Protein 2V8C (pdb70)

InterPro domains:
  IPR005454 Profilin1/2/3, vertebrate [PR01639] (3-19)
  IPR005454 Profilin1/2/3, vertebrate [PR01639] (32-47)
  IPR005454 Profilin1/2/3, vertebrate [PR01639] (53-67)
  IPR005454 Profilin1/2/3, vertebrate [PR01639] (70-83)
  IPR005454 Profilin1/2/3, vertebrate [PR01639] (86-95)
  IPR005454 Profilin1/2/3, vertebrate [PR01639] (114-127)
  IPR005455 Profilin, eukaryotic type [PR00392] (4-13)
  IPR005455 Profilin, eukaryotic type [PR00392] (63-77)
  IPR005455 Profilin, eukaryotic type [PR00392] (109-122)
  IPR005455 Profilin, eukaryotic type [PR00392] (122-139)
  IPR005455 Profilin, eukaryotic type [SM00392] (2-140)
  IPR005455 Profilin, eukaryotic type [cd00148] (3-140)
  IPR027310 Profilin conserved site [PS00414] (1-9)
  IPR036140 Profilin superfamily [SSF55770] (2-140)
  IPR048278 Profilin [PF00235] (3-140)

Secondary structure (DSSP, 8-state):
-HHHHHHHHHHTTS-EEEEEEEE-SSS-EEEEE-TTSSGGG--HHHHHHHHSS-SSHHHHH-EEETTEEEEEEEEETTSTTT-EEEEEEPP-TTPPP-EEEEEE-SSEEEEEEEPTT--HHHHHHHHHHHHHHHHHTT-/-PPPPSSPPPPP-

Solvent-accessible surface area: 7275 Å² total; per-residue (Å²): 120,35,11,62,41,0,3,88,27,3,51,71,73,37,52,1,69,5,0,0,0,0,0,23,71,119,54,73,79,33,34,9,14,29,88,75,19,37,0,86,60,10,56,78,109,16,0,69,84,1,18,17,207,86,49,127,19,2,95,122,124,12,14,48,0,16,86,38,117,2,35,12,92,106,36,6,0,107,81,133,64,36,10,0,0,26,2,94,4,90,58,95,93,80,56,50,61,43,22,2,1,0,0,29,0,28,100,0,0,0,0,0,5,0,95,124,62,37,147,24,46,52,3,11,114,39,0,65,65,6,5,101,79,0,100,104,43,48,30,110,44,65,105,31,64,27,107,27,32,121,96,116

B-factor: mean 17.9, std 11.04, range [2.65, 82.95]

Organism: Mus musculus (NCBI:txid10090)

Structure (mmCIF, N/CA/C/O backbone):
data_2V8C
#
_entry.id   2V8C
#
_cell.length_a   43.730
_cell.length_b   47.090
_cell.length_c   68.580
_cell.angle_alpha   90.00
_cell.angle_beta   90.00
_cell.angle_gamma   90.00
#
_symmetry.space_group_name_H-M   'P 21 21 21'
#
loop_
_entity.id
_entity.type
_entity.pdbx_description
1 polymer PROFILIN-2
2 polymer 'VASODILATOR-STIMULATED PHOSPHOPROTEIN'
3 non-polymer 'SULFATE ION'
4 non-polymer 'ISOPROPYL ALCOHOL'
5 non-polymer 'SODIUM ION'
6 non-polymer GLYCEROL
7 water water
#
loop_
_atom_site.group_PDB
_atom_site.id
_atom_site.type_symbol
_atom_site.label_atom_id
_atom_site.label_alt_id
_atom_site.label_comp_id
_atom_site.label_asym_id
_atom_site.label_entity_id
_atom_site.label_seq_id
_atom_site.pdbx_PDB_ins_code
_atom_site.Cartn_x
_atom_site.Cartn_y
_atom_site.Cartn_z
_atom_site.occupancy
_atom_site.B_iso_or_equiv
_atom_site.auth_seq_id
_atom_site.auth_comp_id
_atom_site.auth_asym_id
_atom_site.auth_atom_id
_atom_site.pdbx_PDB_model_num
ATOM 1 N N . ALA A 1 2 ? 22.994 -2.976 44.388 1.00 40.56 1 ALA A N 1
ATOM 2 C CA . ALA A 1 2 ? 24.168 -3.885 44.588 1.00 41.16 1 ALA A CA 1
ATOM 3 C C . ALA A 1 2 ? 24.052 -5.128 43.705 1.00 39.84 1 ALA A C 1
ATOM 4 O O . ALA A 1 2 ? 25.063 -5.630 43.182 1.00 39.40 1 ALA A O 1
ATOM 6 N N . GLY A 1 3 ? 22.818 -5.630 43.579 1.00 35.91 2 GLY A N 1
ATOM 7 C CA . GLY A 1 3 ? 22.482 -6.711 42.667 1.00 29.10 2 GLY A CA 1
ATOM 8 C C . GLY A 1 3 ? 22.410 -6.169 41.254 1.00 22.55 2 GLY A C 1
ATOM 9 O O . GLY A 1 3 ? 23.151 -6.614 40.381 1.00 17.11 2 GLY A O 1
ATOM 10 N N . TRP A 1 4 ? 21.532 -5.195 41.026 1.00 17.20 3 TRP A N 1
ATOM 11 C CA . TRP A 1 4 ? 21.483 -4.502 39.730 1.00 14.38 3 TRP A CA 1
ATOM 12 C C . TRP A 1 4 ? 22.695 -3.601 39.522 1.00 12.98 3 TRP A C 1
ATOM 13 O O . TRP A 1 4 ? 23.018 -3.249 38.391 1.00 11.69 3 TRP A O 1
ATOM 24 N N . GLN A 1 5 ? 23.360 -3.218 40.609 1.00 12.98 4 GLN A N 1
ATOM 25 C CA . GLN A 1 5 ? 24.575 -2.428 40.507 1.00 15.71 4 GLN A CA 1
ATOM 26 C C . GLN A 1 5 ? 25.677 -3.241 39.828 1.00 12.90 4 GLN A C 1
ATOM 27 O O . GLN A 1 5 ? 26.494 -2.688 39.122 1.00 10.80 4 GLN A O 1
ATOM 33 N N . SER A 1 6 ? 25.697 -4.552 40.030 1.00 11.34 5 SER A N 1
ATOM 34 C CA . SER A 1 6 ? 26.676 -5.400 39.336 1.00 12.80 5 SER A CA 1
ATOM 35 C C . SER A 1 6 ? 26.498 -5.316 37.822 1.00 10.63 5 SER A C 1
ATOM 36 O O . SER A 1 6 ? 27.461 -5.434 37.079 1.00 11.64 5 SER A O 1
ATOM 39 N N . TYR A 1 7 ? 25.264 -5.113 37.366 1.00 10.65 6 TYR A N 1
ATOM 40 C CA . TYR A 1 7 ? 24.987 -4.947 35.943 1.00 10.33 6 TYR A CA 1
ATOM 41 C C . TYR A 1 7 ? 25.504 -3.599 35.423 1.00 11.14 6 TYR A C 1
ATOM 42 O O . TYR A 1 7 ? 26.026 -3.520 34.318 1.00 11.82 6 TYR A O 1
ATOM 51 N N . VAL A 1 8 ? 25.348 -2.548 36.223 1.00 12.28 7 VAL A N 1
ATOM 52 C CA . VAL A 1 8 ? 25.900 -1.240 35.910 1.00 12.56 7 VAL A CA 1
ATOM 53 C C . VAL A 1 8 ? 27.423 -1.345 35.839 1.00 10.75 7 VAL A C 1
ATOM 54 O O . VAL A 1 8 ? 28.024 -0.852 34.894 1.00 11.86 7 VAL A O 1
ATOM 58 N N . ASP A 1 9 ? 28.025 -2.017 36.822 1.00 11.59 8 ASP A N 1
ATOM 59 C CA . ASP A 1 9 ? 29.471 -2.251 36.862 1.00 11.95 8 ASP A CA 1
ATOM 60 C C . ASP A 1 9 ? 29.978 -2.994 35.630 1.00 12.43 8 ASP A C 1
ATOM 61 O O . ASP A 1 9 ? 31.037 -2.675 35.097 1.00 13.35 8 ASP A O 1
ATOM 66 N N . ASN A 1 10 ? 29.208 -3.986 35.195 1.00 12.10 9 ASN A N 1
ATOM 67 C CA . ASN A 1 10 ? 29.509 -4.766 34.001 1.00 12.48 9 ASN A CA 1
ATOM 68 C C . ASN A 1 10 ? 29.513 -3.879 32.758 1.00 12.35 9 ASN A C 1
ATOM 69 O O . ASN A 1 10 ? 30.441 -3.917 31.952 1.00 14.33 9 ASN A O 1
ATOM 74 N N . LEU A 1 11 ? 28.491 -3.046 32.627 1.00 11.31 10 LEU A N 1
ATOM 75 C CA . LEU A 1 11 ? 28.395 -2.129 31.502 1.00 10.20 10 LEU A CA 1
ATOM 76 C C . LEU A 1 11 ? 29.562 -1.137 31.469 1.00 11.64 10 LEU A C 1
ATOM 77 O O . LEU A 1 11 ? 30.008 -0.751 30.403 1.00 12.54 10 LEU A O 1
ATOM 82 N N . MET A 1 12 ? 30.071 -0.762 32.641 1.00 13.03 11 MET A N 1
ATOM 83 C CA . MET A 1 12 ? 31.130 0.236 32.760 1.00 12.22 11 MET A CA 1
ATOM 84 C C . MET A 1 12 ? 32.544 -0.344 32.693 1.00 13.19 11 MET A C 1
ATOM 85 O O . MET A 1 12 ? 33.514 0.400 32.543 1.00 9.56 11 MET A O 1
ATOM 90 N N . CYS A 1 13 ? 32.653 -1.667 32.796 1.00 14.83 12 CYS A N 1
ATOM 91 C CA A CYS A 1 13 ? 33.951 -2.295 33.059 0.50 14.67 12 CYS A CA 1
ATOM 92 C CA B CYS A 1 13 ? 33.921 -2.359 33.014 0.50 15.20 12 CYS A CA 1
ATOM 93 C C . CYS A 1 13 ? 34.999 -2.085 31.956 1.00 13.77 12 CYS A C 1
ATOM 94 O O . CYS A 1 13 ? 36.180 -1.987 32.266 1.00 10.47 12 CYS A O 1
ATOM 99 N N . ASP A 1 14 ? 34.589 -1.962 30.695 1.00 12.90 13 ASP A N 1
ATOM 100 C CA . ASP A 1 14 ? 35.563 -1.808 29.599 1.00 14.98 13 ASP A CA 1
ATOM 101 C C . ASP A 1 14 ? 36.099 -0.377 29.357 1.00 14.36 13 ASP A C 1
ATOM 102 O O . ASP A 1 14 ? 36.913 -0.158 28.458 1.00 14.57 13 ASP A O 1
ATOM 107 N N . GLY A 1 15 ? 35.643 0.588 30.149 1.00 14.26 14 GLY A N 1
ATOM 108 C CA . GLY A 1 15 ? 36.220 1.921 30.153 1.00 14.58 14 GLY A CA 1
ATOM 109 C C . GLY A 1 15 ? 35.664 2.896 29.124 1.00 14.87 14 GLY A C 1
ATOM 110 O O . GLY A 1 15 ? 36.118 4.040 29.066 1.00 18.14 14 GLY A O 1
ATOM 111 N N . CYS A 1 16 ? 34.678 2.475 28.333 1.00 15.76 15 CYS A N 1
ATOM 112 C CA A CYS A 1 16 ? 34.163 3.296 27.241 0.50 16.88 15 CYS A CA 1
ATOM 113 C CA B CYS A 1 16 ? 34.186 3.316 27.244 0.50 16.00 15 CYS A CA 1
ATOM 114 C C . CYS A 1 16 ? 32.987 4.176 27.643 1.00 15.67 15 CYS A C 1
ATOM 115 O O . CYS A 1 16 ? 32.666 5.137 26.945 1.00 15.61 15 CYS A O 1
ATOM 120 N N . CYS A 1 17 ? 32.349 3.849 28.769 1.00 14.76 16 CYS A N 1
ATOM 121 C CA . CYS A 1 17 ? 31.174 4.577 29.229 1.00 13.41 16 CYS A CA 1
ATOM 122 C C . CYS A 1 17 ? 31.473 5.459 30.438 1.00 11.88 16 CYS A C 1
ATOM 123 O O . CYS A 1 17 ? 32.189 5.054 31.356 1.00 12.74 16 CYS A O 1
ATOM 126 N N . GLN A 1 18 ? 30.918 6.664 30.431 1.00 8.85 17 GLN A N 1
ATOM 127 C CA . GLN A 1 18 ? 30.971 7.544 31.600 1.00 10.64 17 GLN A CA 1
ATOM 128 C C . GLN A 1 18 ? 29.860 7.266 32.619 1.00 9.53 17 GLN A C 1
ATOM 129 O O . GLN A 1 18 ? 29.990 7.599 33.799 1.00 10.03 17 GLN A O 1
ATOM 135 N N . GLU A 1 19 ? 28.766 6.665 32.153 1.00 11.29 18 GLU A N 1
ATOM 136 C CA . GLU A 1 19 ? 27.725 6.162 33.033 1.00 10.39 18 GLU A CA 1
ATOM 137 C C . GLU A 1 19 ? 26.841 5.106 32.356 1.00 10.64 18 GLU A C 1
ATOM 138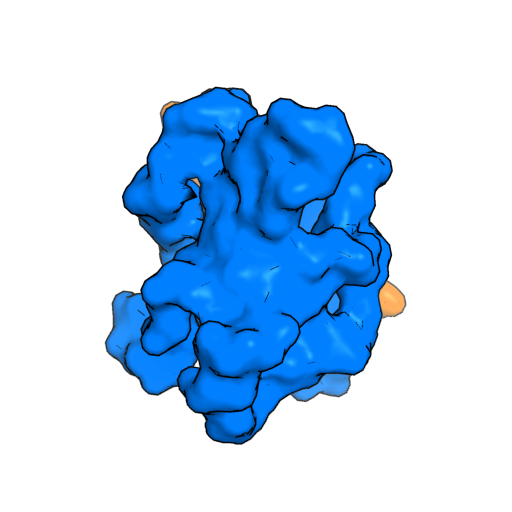 O O . GLU A 1 19 ? 26.804 4.973 31.134 1.00 10.96 18 GLU A O 1
ATOM 144 N N . ALA A 1 20 ? 26.138 4.357 33.195 1.00 11.68 19 ALA A N 1
ATOM 145 C CA . ALA A 1 20 ? 25.181 3.354 32.743 1.00 11.68 19 ALA A CA 1
ATOM 146 C C . ALA A 1 20 ? 24.065 3.186 33.767 1.00 11.20 19 ALA A C 1
ATOM 147 O O . ALA A 1 20 ? 24.184 3.618 34.924 1.00 11.12 19 ALA A O 1
ATOM 149 N N . ALA A 1 21 ? 22.981 2.544 33.341 1.00 11.26 20 ALA A N 1
ATOM 150 C CA . ALA A 1 21 ? 21.794 2.385 34.178 1.00 11.24 20 ALA A CA 1
ATOM 151 C C . ALA A 1 21 ? 20.891 1.246 33.713 1.00 12.47 20 ALA A C 1
ATOM 152 O O . ALA A 1 21 ? 20.855 0.903 32.531 1.00 12.13 20 ALA A O 1
ATOM 154 N N . ILE A 1 22 ? 20.205 0.640 34.680 1.00 9.98 21 ILE A N 1
ATOM 155 C CA . ILE A 1 22 ? 19.129 -0.309 34.440 1.00 11.36 21 ILE A CA 1
ATOM 156 C C . ILE A 1 22 ? 17.872 0.390 34.920 1.00 10.18 21 ILE A C 1
ATOM 157 O O . ILE A 1 22 ? 17.811 0.837 36.066 1.00 10.94 21 ILE A O 1
ATOM 162 N N . VAL A 1 23 ? 16.863 0.459 34.064 1.00 10.68 22 VAL A N 1
ATOM 163 C CA . VAL A 1 23 ? 15.705 1.298 34.312 1.00 11.38 22 VAL A CA 1
ATOM 164 C C . VAL A 1 23 ? 14.438 0.523 34.014 1.00 12.35 22 VAL A C 1
ATOM 165 O O . VAL A 1 23 ? 14.239 0.079 32.898 1.00 11.70 22 VAL A O 1
ATOM 169 N N . GLY A 1 24 ? 13.606 0.325 35.034 1.00 11.89 23 GLY A N 1
ATOM 170 C CA . GLY A 1 24 ? 12.321 -0.316 34.859 1.00 12.93 23 GLY A CA 1
ATOM 171 C C . GLY A 1 24 ? 11.347 0.520 34.049 1.00 13.06 23 GLY A C 1
ATOM 172 O O . GLY A 1 24 ? 11.323 1.745 34.171 1.00 10.08 23 GLY A O 1
ATOM 173 N N . TYR A 1 25 ? 10.535 -0.137 33.225 1.00 12.54 24 TYR A N 1
ATOM 174 C CA . TYR A 1 25 ? 9.549 0.572 32.398 1.00 13.26 24 TYR A CA 1
ATOM 175 C C . TYR A 1 25 ? 8.174 -0.096 32.302 1.00 17.28 24 TYR A C 1
ATOM 176 O O . TYR A 1 25 ? 7.206 0.528 31.875 1.00 18.78 24 TYR A O 1
ATOM 185 N N . CYS A 1 26 ? 8.081 -1.349 32.721 1.00 21.65 25 CYS A N 1
ATOM 186 C CA . CYS A 1 26 ? 6.916 -2.162 32.419 1.00 25.10 25 CYS A CA 1
ATOM 187 C C . CYS A 1 26 ? 5.962 -2.216 33.614 1.00 24.88 25 CYS A C 1
ATOM 188 O O . CYS A 1 26 ? 4.832 -1.740 33.519 1.00 25.19 25 CYS A O 1
ATOM 191 N N . ASP A 1 27 ? 6.419 -2.762 34.740 1.00 25.67 26 ASP A N 1
ATOM 192 C CA . ASP A 1 27 ? 5.599 -2.842 35.964 1.00 27.37 26 ASP A CA 1
ATOM 193 C C . ASP A 1 27 ? 5.471 -1.501 36.697 1.00 24.56 26 ASP A C 1
ATOM 194 O O . ASP A 1 27 ? 4.506 -1.251 37.432 1.00 22.95 26 ASP A O 1
ATOM 199 N N . ALA A 1 28 ? 6.466 -0.655 36.482 1.00 20.01 27 ALA A N 1
ATOM 200 C CA . ALA A 1 28 ? 6.507 0.708 37.003 1.00 16.88 27 ALA A CA 1
ATOM 201 C C . ALA A 1 28 ? 7.731 1.345 36.362 1.00 14.04 27 ALA A C 1
ATOM 202 O O . ALA A 1 28 ? 8.642 0.637 35.943 1.00 10.90 27 ALA A O 1
ATOM 204 N N . LYS A 1 29 ? 7.735 2.669 36.268 1.00 13.24 28 LYS A N 1
ATOM 205 C CA . LYS A 1 29 ? 8.779 3.399 35.566 1.00 12.69 28 LYS A CA 1
ATOM 206 C C . LYS A 1 29 ? 9.712 4.105 36.543 1.00 12.09 28 LYS A C 1
ATOM 207 O O . LYS A 1 29 ? 9.381 5.165 37.083 1.00 10.95 28 LYS A O 1
ATOM 213 N N . TYR A 1 30 ? 10.862 3.490 36.795 1.00 10.57 29 TYR A N 1
ATOM 214 C CA . TYR A 1 30 ? 11.893 4.098 37.627 1.00 9.94 29 TYR A CA 1
ATOM 215 C C . TYR A 1 30 ? 13.252 3.468 37.451 1.00 9.41 29 TYR A C 1
ATOM 216 O O . TYR A 1 30 ? 13.370 2.338 36.992 1.00 8.47 29 TYR A O 1
ATOM 225 N N . VAL A 1 31 ? 14.266 4.205 37.876 1.00 9.39 30 VAL A N 1
ATOM 226 C CA . VAL A 1 31 ? 15.646 3.771 37.778 1.00 10.60 30 VAL A CA 1
ATOM 227 C C . VAL A 1 31 ? 15.910 2.719 38.847 1.00 8.29 30 VAL A C 1
ATOM 228 O O . VAL A 1 31 ? 15.676 2.956 40.018 1.00 9.69 30 VAL A O 1
ATOM 232 N N . TRP A 1 32 ? 16.372 1.554 38.417 1.00 8.77 31 TRP A N 1
ATOM 233 C CA . TRP A 1 32 ? 16.695 0.455 39.314 1.00 9.92 31 TRP A CA 1
ATOM 234 C C . TRP A 1 32 ? 18.123 0.576 39.836 1.00 12.48 31 TRP A C 1
ATOM 235 O O . TRP A 1 32 ? 18.372 0.328 41.003 1.00 11.09 31 TRP A O 1
ATOM 246 N N . ALA A 1 33 ? 19.050 0.943 38.958 1.00 11.98 32 ALA A N 1
ATOM 247 C CA . ALA A 1 33 ? 20.436 1.196 39.336 1.00 11.89 32 ALA A CA 1
ATOM 248 C C . ALA A 1 33 ? 21.069 2.111 38.310 1.00 12.72 32 ALA A C 1
ATOM 249 O O . ALA A 1 33 ? 20.756 2.024 37.134 1.00 12.41 32 ALA A O 1
ATOM 251 N N . ALA A 1 34 ? 21.968 2.977 38.764 1.00 11.78 33 ALA A N 1
ATOM 252 C CA . ALA A 1 34 ? 22.695 3.866 37.878 1.00 11.20 33 ALA A CA 1
ATOM 253 C C . ALA A 1 34 ? 23.999 4.312 38.509 1.00 11.96 33 ALA A C 1
ATOM 254 O O . ALA A 1 34 ? 24.163 4.280 39.735 1.00 10.24 33 ALA A O 1
ATOM 256 N N . THR A 1 35 ? 24.926 4.702 37.647 1.00 10.87 34 THR A N 1
ATOM 257 C CA . THR A 1 35 ? 26.185 5.323 38.045 1.00 11.14 34 THR A CA 1
ATOM 258 C C . THR A 1 35 ? 25.859 6.566 38.863 1.00 12.61 34 THR A C 1
ATOM 259 O O . THR A 1 35 ? 25.046 7.394 38.435 1.00 12.98 34 THR A O 1
ATOM 263 N N . ALA A 1 36 ? 26.477 6.699 40.032 1.00 14.28 35 ALA A N 1
ATOM 264 C CA . ALA A 1 36 ? 26.266 7.875 40.865 1.00 16.38 35 ALA A CA 1
ATOM 265 C C . ALA A 1 36 ? 26.842 9.108 40.174 1.00 16.57 35 ALA A C 1
ATOM 266 O O . ALA A 1 36 ? 27.957 9.072 39.624 1.00 14.65 35 ALA A O 1
ATOM 268 N N . GLY A 1 37 ? 26.056 10.184 40.198 1.00 17.23 36 GLY A N 1
ATOM 269 C CA . GLY A 1 37 ? 26.464 11.484 39.697 1.00 17.17 36 GLY A CA 1
ATOM 270 C C . GLY A 1 37 ? 26.189 11.734 38.229 1.00 18.01 36 GLY A C 1
ATOM 271 O O . GLY A 1 37 ? 26.504 12.808 37.722 1.00 20.74 36 GLY A O 1
ATOM 272 N N . GLY A 1 38 ? 25.609 10.752 37.544 1.00 16.32 37 GLY A N 1
ATOM 273 C CA . GLY A 1 38 ? 25.288 10.879 36.131 1.00 16.50 37 GLY A CA 1
ATOM 274 C C . GLY A 1 38 ? 23.892 11.441 35.924 1.00 14.38 37 GLY A C 1
ATOM 275 O O . GLY A 1 38 ? 23.195 11.778 36.886 1.00 16.29 37 GLY A O 1
ATOM 276 N N . VAL A 1 39 ? 23.493 11.561 34.665 1.00 15.90 38 VAL A N 1
ATOM 277 C CA . VAL A 1 39 ? 22.142 12.002 34.328 1.00 15.68 38 VAL A CA 1
ATOM 278 C C . VAL A 1 39 ? 21.145 10.846 34.455 1.00 14.24 38 VAL A C 1
ATOM 279 O O . VAL A 1 39 ? 19.995 11.057 34.821 1.00 14.29 38 VAL A O 1
ATOM 283 N N . PHE A 1 40 ? 21.590 9.627 34.171 1.00 13.66 39 PHE A N 1
ATOM 284 C CA . PHE A 1 40 ? 20.699 8.471 34.204 1.00 13.52 39 PHE A CA 1
ATOM 285 C C . PHE A 1 40 ? 20.079 8.275 35.574 1.00 13.52 39 PHE A C 1
ATOM 286 O O . PHE A 1 40 ? 18.909 7.943 35.674 1.00 10.69 39 PHE A O 1
ATOM 294 N N . GLN A 1 41 ? 20.872 8.486 36.618 1.00 12.62 40 GLN A N 1
ATOM 295 C CA . GLN A 1 41 ? 20.413 8.414 37.996 1.00 14.65 40 GLN A CA 1
ATOM 296 C C . GLN A 1 41 ? 19.151 9.261 38.271 1.00 14.55 40 GLN A C 1
ATOM 297 O O . GLN A 1 41 ? 18.313 8.915 39.122 1.00 11.69 40 GLN A O 1
ATOM 303 N N . SER A 1 42 ? 19.053 10.388 37.575 1.00 13.81 41 SER A N 1
ATOM 304 C CA . SER A 1 42 ? 17.948 11.330 37.741 1.00 14.87 41 SER A CA 1
ATOM 305 C C . SER A 1 42 ? 16.815 11.177 36.723 1.00 13.56 41 SER A C 1
ATOM 306 O O . SER A 1 42 ? 15.913 12.011 36.692 1.00 14.36 41 SER A O 1
ATOM 309 N N . ILE A 1 43 ? 16.855 10.135 35.892 1.00 12.71 42 ILE A N 1
ATOM 310 C CA . ILE A 1 43 ? 15.778 9.899 34.922 1.00 12.47 42 ILE A CA 1
ATOM 311 C C . ILE A 1 43 ? 14.460 9.803 35.685 1.00 12.91 42 ILE A C 1
ATOM 312 O O . ILE A 1 43 ? 14.392 9.121 36.722 1.00 9.87 42 ILE A O 1
ATOM 317 N N . THR A 1 44 ? 13.428 10.487 35.183 1.00 12.99 43 THR A N 1
ATOM 318 C CA . THR A 1 44 ? 12.108 10.494 35.817 1.00 10.98 43 THR A CA 1
ATOM 319 C C . THR A 1 44 ? 11.140 9.553 35.104 1.00 10.71 43 THR A C 1
ATOM 320 O O . THR A 1 44 ? 11.356 9.180 33.951 1.00 8.98 43 THR A O 1
ATOM 324 N N . PRO A 1 45 ? 10.055 9.180 35.777 1.00 9.46 44 PRO A N 1
ATOM 325 C CA . PRO A 1 45 ? 8.995 8.409 35.126 1.00 9.15 44 PRO A CA 1
ATOM 326 C C . PRO A 1 45 ? 8.474 9.065 33.826 1.00 9.07 44 PRO A C 1
ATOM 327 O O . PRO A 1 45 ? 8.164 8.374 32.846 1.00 8.07 44 PRO A O 1
ATOM 331 N N . VAL A 1 46 ? 8.379 10.388 33.827 1.00 9.60 45 VAL A N 1
ATOM 332 C CA . VAL A 1 46 ? 7.963 11.135 32.641 1.00 8.89 45 VAL A CA 1
ATOM 333 C C . VAL A 1 46 ? 8.911 10.879 31.473 1.00 9.24 45 VAL A C 1
ATOM 334 O O . VAL A 1 46 ? 8.466 10.652 30.355 1.00 9.50 45 VAL A O 1
ATOM 338 N N . GLU A 1 47 ? 10.212 10.949 31.736 1.00 9.14 46 GLU A N 1
ATOM 339 C CA . GLU A 1 47 ? 11.232 10.724 30.701 1.00 10.45 46 GLU A CA 1
ATOM 340 C C . GLU A 1 47 ? 11.245 9.294 30.187 1.00 11.82 46 GLU A C 1
ATOM 341 O O . GLU A 1 47 ? 11.464 9.069 29.009 1.00 10.32 46 GLU A O 1
ATOM 347 N N . ILE A 1 48 ? 10.997 8.332 31.070 1.00 11.49 47 ILE A N 1
ATOM 348 C CA . ILE A 1 48 ? 10.865 6.933 30.666 1.00 10.59 47 ILE A CA 1
ATOM 349 C C . ILE A 1 48 ? 9.662 6.754 29.752 1.00 10.10 47 ILE A C 1
ATOM 350 O O . ILE A 1 48 ? 9.739 6.066 28.742 1.00 10.75 47 ILE A O 1
ATOM 355 N N . ASP A 1 49 ? 8.541 7.357 30.122 1.00 9.53 48 ASP A N 1
ATOM 356 C CA . ASP A 1 49 ? 7.350 7.288 29.300 1.00 11.54 48 ASP A CA 1
ATOM 357 C C . ASP A 1 49 ? 7.579 7.814 27.875 1.00 11.23 48 ASP A C 1
ATOM 358 O O . ASP A 1 49 ? 7.024 7.281 26.907 1.00 9.80 48 ASP A O 1
ATOM 363 N N . MET A 1 50 ? 8.368 8.874 27.751 1.00 10.76 49 MET A N 1
ATOM 364 C CA . MET A 1 50 ? 8.669 9.442 26.435 1.00 14.74 49 MET A CA 1
ATOM 365 C C . MET A 1 50 ? 9.562 8.488 25.631 1.00 14.44 49 MET A C 1
ATOM 366 O O . MET A 1 50 ? 9.380 8.345 24.432 1.00 14.20 49 MET A O 1
ATOM 371 N N . ILE A 1 51 ? 10.496 7.819 26.298 1.00 14.40 50 ILE A N 1
ATOM 372 C CA . ILE A 1 51 ? 11.319 6.800 25.650 1.00 14.45 50 ILE A CA 1
ATOM 373 C C . ILE A 1 51 ? 10.495 5.606 25.138 1.00 13.10 50 ILE A C 1
ATOM 374 O O . ILE A 1 51 ? 10.728 5.134 24.027 1.00 11.40 50 ILE A O 1
ATOM 379 N N . VAL A 1 52 ? 9.542 5.113 25.929 1.00 12.76 51 VAL A N 1
ATOM 380 C CA . VAL A 1 52 ? 8.815 3.884 25.571 1.00 13.15 51 VAL A CA 1
ATOM 381 C C . VAL A 1 52 ? 7.433 4.116 24.962 1.00 13.48 51 VAL A C 1
ATOM 382 O O . VAL A 1 52 ? 6.788 3.173 24.520 1.00 10.76 51 VAL A O 1
ATOM 386 N N . GLY A 1 53 ? 7.001 5.367 24.889 1.00 15.23 52 GLY A N 1
ATOM 387 C CA . GLY A 1 53 ? 5.614 5.672 24.595 1.00 15.03 52 GLY A CA 1
ATOM 388 C C . GLY A 1 53 ? 5.208 5.420 23.157 1.00 16.94 52 GLY A C 1
ATOM 389 O O . GLY A 1 53 ? 6.045 5.153 22.289 1.00 15.37 52 GLY A O 1
ATOM 390 N N . LYS A 1 54 ? 3.904 5.518 22.922 1.00 16.94 53 LYS A N 1
ATOM 391 C CA . LYS A 1 54 ? 3.293 5.256 21.621 1.00 21.52 53 LYS A CA 1
ATOM 392 C C . LYS A 1 54 ? 3.790 6.210 20.530 1.00 21.83 53 LYS A C 1
ATOM 393 O O . LYS A 1 54 ? 3.910 5.820 19.367 1.00 22.26 53 LYS A O 1
ATOM 399 N N . ASP A 1 55 ? 4.074 7.452 20.914 1.00 23.11 54 ASP A N 1
ATOM 400 C CA . ASP A 1 55 ? 4.551 8.470 19.980 1.00 24.27 54 ASP A CA 1
ATOM 401 C C . ASP A 1 55 ? 6.035 8.285 19.633 1.00 22.79 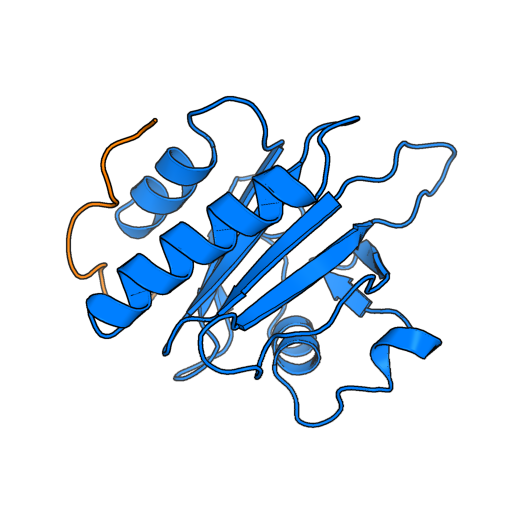54 ASP A C 1
ATOM 402 O O . ASP A 1 55 ? 6.919 8.631 20.418 1.00 24.80 54 ASP A O 1
ATOM 407 N N . ARG A 1 56 ? 6.292 7.753 18.440 1.00 21.49 55 ARG A N 1
ATOM 408 C CA . ARG A 1 56 ? 7.649 7.502 17.955 1.00 20.04 55 ARG A CA 1
ATOM 409 C C . ARG A 1 56 ? 8.129 8.554 16.953 1.00 19.90 55 ARG A C 1
ATOM 410 O O . ARG A 1 56 ? 9.131 8.333 16.262 1.00 20.12 55 ARG A O 1
ATOM 418 N N . GLU A 1 57 ? 7.409 9.672 16.851 1.00 19.29 56 GLU A N 1
ATOM 419 C CA . GLU A 1 57 ? 7.761 10.750 15.920 1.00 21.06 56 GLU A CA 1
ATOM 420 C C . GLU A 1 57 ? 8.087 12.083 16.604 1.00 20.65 56 GLU A C 1
ATOM 421 O O . GLU A 1 57 ? 8.944 12.826 16.133 1.00 18.25 56 GLU A O 1
ATOM 427 N N . GLY A 1 58 ? 7.402 12.386 17.700 1.00 21.37 57 GLY A N 1
ATOM 428 C CA . GLY A 1 58 ? 7.550 13.662 18.378 1.00 21.84 57 GLY A CA 1
ATOM 429 C C . GLY A 1 58 ? 8.972 13.986 18.806 1.00 21.92 57 GLY A C 1
ATOM 430 O O . GLY A 1 58 ? 9.405 15.130 18.663 1.00 20.89 57 GLY A O 1
ATOM 431 N N . PHE A 1 59 ? 9.701 12.988 19.310 1.00 21.99 58 PHE A N 1
ATOM 432 C CA . PHE A 1 59 ? 11.039 13.228 19.862 1.00 20.38 58 PHE A CA 1
ATOM 433 C C . PHE A 1 59 ? 12.101 13.548 18.786 1.00 20.86 58 PHE A C 1
ATOM 434 O O . PHE A 1 59 ? 13.179 14.025 19.110 1.00 21.11 58 PHE A O 1
ATOM 442 N N . PHE A 1 60 ? 11.787 13.317 17.515 1.00 22.89 59 PHE A N 1
ATOM 443 C CA . PHE A 1 60 ? 12.641 13.787 16.414 1.00 24.15 59 PHE A CA 1
ATOM 444 C C . PHE A 1 60 ? 12.511 15.302 16.173 1.00 24.56 59 PHE A C 1
ATOM 445 O O . PHE A 1 60 ? 13.442 15.938 15.684 1.00 24.33 59 PHE A O 1
ATOM 453 N N . THR A 1 61 ? 11.349 15.868 16.493 1.00 25.47 60 THR A N 1
ATOM 454 C CA . THR A 1 61 ? 11.123 17.314 16.384 1.00 26.39 60 THR A CA 1
ATOM 455 C C . THR A 1 61 ? 11.510 18.054 17.673 1.00 25.60 60 THR A C 1
ATOM 456 O O . THR A 1 61 ? 12.134 19.120 17.622 1.00 25.26 60 THR A O 1
ATOM 460 N N . ASN A 1 62 ? 11.144 17.474 18.816 1.00 22.85 61 ASN A N 1
ATOM 461 C CA . ASN A 1 62 ? 11.232 18.141 20.116 1.00 22.77 61 ASN A CA 1
ATOM 462 C C . ASN A 1 62 ? 12.427 17.702 20.949 1.00 21.92 61 ASN A C 1
ATOM 463 O O . ASN A 1 62 ? 12.706 18.291 21.994 1.00 23.40 61 ASN A O 1
ATOM 468 N N . GLY A 1 63 ? 13.117 16.662 20.490 1.00 18.92 62 GLY A N 1
ATOM 469 C CA . GLY A 1 63 ? 14.110 15.987 21.298 1.00 18.94 62 GLY A CA 1
ATOM 470 C C . GLY A 1 63 ? 13.466 15.280 22.480 1.00 18.26 62 GLY A C 1
ATOM 471 O O . GLY A 1 63 ? 12.251 15.088 22.536 1.00 14.20 62 GLY A O 1
ATOM 472 N N . LEU A 1 64 ? 14.303 14.870 23.418 1.00 16.14 63 LEU A N 1
ATOM 473 C CA . LEU A 1 64 ? 13.839 14.416 24.723 1.00 16.85 63 LEU A CA 1
ATOM 474 C C . LEU A 1 64 ? 14.885 14.763 25.775 1.00 16.12 63 LEU A C 1
ATOM 475 O O . LEU A 1 64 ? 15.959 15.266 25.434 1.00 17.65 63 LEU A O 1
ATOM 480 N N . THR A 1 65 ? 14.567 14.529 27.046 1.00 13.13 64 THR A N 1
ATOM 481 C CA . THR A 1 65 ? 15.546 14.676 28.111 1.00 12.44 64 THR A CA 1
ATOM 482 C C . THR A 1 65 ? 15.754 13.370 28.859 1.00 11.72 64 THR A C 1
ATOM 483 O O . THR A 1 65 ? 14.867 12.516 28.933 1.00 10.16 64 THR A O 1
ATOM 487 N N . LEU A 1 66 ? 16.958 13.242 29.402 1.00 11.79 65 LEU A N 1
ATOM 488 C CA . LEU A 1 66 ? 17.312 12.175 30.313 1.00 13.06 65 LEU A CA 1
ATOM 489 C C . LEU A 1 66 ? 17.978 12.823 31.510 1.00 13.47 65 LEU A C 1
ATOM 490 O O . LEU A 1 66 ? 19.041 13.433 31.386 1.00 11.46 65 LEU A O 1
ATOM 495 N N . GLY A 1 67 ? 17.366 12.671 32.673 1.00 12.77 66 GLY A N 1
ATOM 496 C CA . GLY A 1 67 ? 17.811 13.365 33.868 1.00 13.20 66 GLY A CA 1
ATOM 497 C C . GLY A 1 67 ? 17.850 14.868 33.691 1.00 12.26 66 GLY A C 1
ATOM 498 O O . GLY A 1 67 ? 18.739 15.528 34.231 1.00 11.70 66 GLY A O 1
ATOM 499 N N . ALA A 1 68 ? 16.885 15.387 32.924 1.00 11.01 67 ALA A N 1
ATOM 500 C CA . ALA A 1 68 ? 16.748 16.808 32.571 1.00 10.24 67 ALA A CA 1
ATOM 501 C C . ALA A 1 68 ? 17.805 17.306 31.568 1.00 12.15 67 ALA A C 1
ATOM 502 O O . ALA A 1 68 ? 17.832 18.484 31.228 1.00 12.85 67 ALA A O 1
ATOM 504 N N . LYS A 1 69 ? 18.651 16.407 31.079 1.00 13.68 68 LYS A N 1
ATOM 505 C CA . LYS A 1 69 ? 19.656 16.752 30.069 1.00 15.02 68 LYS A CA 1
ATOM 506 C C . LYS A 1 69 ? 19.052 16.582 28.677 1.00 13.36 68 LYS A C 1
ATOM 507 O O . LYS A 1 69 ? 18.651 15.480 28.299 1.00 14.13 68 LYS A O 1
ATOM 513 N N . LYS A 1 70 ? 19.008 17.678 27.927 1.00 11.41 69 LYS A N 1
ATOM 514 C CA . LYS A 1 70 ? 18.466 17.688 26.576 1.00 13.76 69 LYS A CA 1
ATOM 515 C C . LYS A 1 70 ? 19.282 16.793 25.664 1.00 11.73 69 LYS A C 1
ATOM 516 O O . LYS A 1 70 ? 20.518 16.844 25.658 1.00 10.71 69 LYS A O 1
ATOM 522 N N . CYS A 1 71 ? 18.563 15.999 24.879 1.00 12.66 70 CYS A N 1
ATOM 523 C CA . CYS A 1 71 ? 19.127 15.020 23.962 1.00 11.96 70 CYS A CA 1
ATOM 524 C C . CYS A 1 71 ? 18.390 15.060 22.636 1.00 12.18 70 CYS A C 1
ATOM 525 O O . CYS A 1 71 ? 17.265 15.545 22.547 1.00 12.49 70 CYS A O 1
ATOM 528 N N . SER A 1 72 ? 19.030 14.524 21.609 1.00 12.92 71 SER A N 1
ATOM 529 C CA . SER A 1 72 ? 18.371 14.273 20.338 1.00 14.95 71 SER A CA 1
ATOM 530 C C . SER A 1 72 ? 18.322 12.768 20.0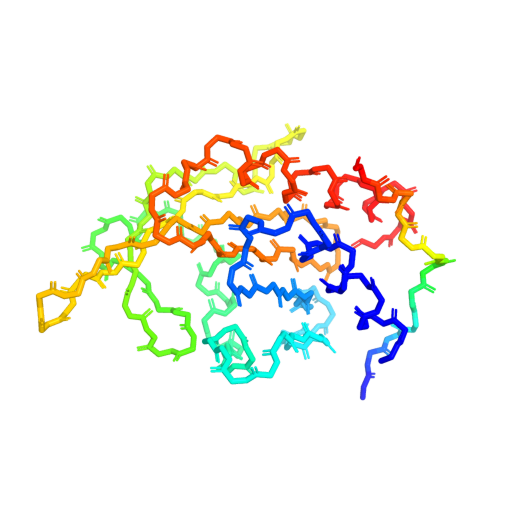63 1.00 13.21 71 SER A C 1
ATOM 531 O O . SER A 1 72 ? 19.147 12.000 20.552 1.00 10.62 71 SER A O 1
ATOM 534 N N . VAL A 1 73 ? 17.335 12.354 19.282 1.00 14.30 72 VAL A N 1
ATOM 535 C CA . VAL A 1 73 ? 17.240 10.981 18.828 1.00 12.62 72 VAL A CA 1
ATOM 536 C C . VAL A 1 73 ? 17.839 10.841 17.438 1.00 11.42 72 VAL A C 1
ATOM 537 O O . VAL A 1 73 ? 17.411 11.480 16.481 1.00 10.27 72 VAL A O 1
ATOM 541 N N . ILE 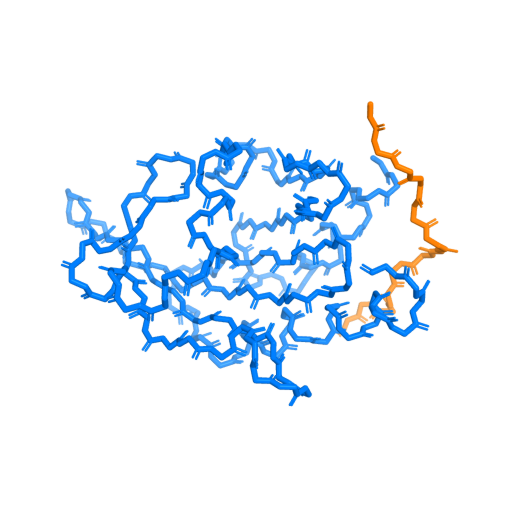A 1 74 ? 18.852 9.994 17.351 1.00 11.93 73 ILE A N 1
ATOM 542 C CA A ILE A 1 74 ? 19.487 9.713 16.081 0.50 11.82 73 ILE A CA 1
ATOM 543 C CA B ILE A 1 74 ? 19.515 9.663 16.086 0.50 11.81 73 ILE A CA 1
ATOM 544 C C . ILE A 1 74 ? 18.742 8.573 15.371 1.00 11.82 73 ILE A C 1
ATOM 545 O O . ILE A 1 74 ? 18.466 8.664 14.177 1.00 12.98 73 ILE A O 1
ATOM 554 N N . ARG A 1 75 ? 18.394 7.526 16.111 1.00 13.01 74 ARG A N 1
ATOM 555 C CA . ARG A 1 75 ? 17.694 6.371 15.548 1.00 15.42 74 ARG A CA 1
ATOM 556 C C . ARG A 1 75 ? 16.739 5.751 16.562 1.00 13.15 74 ARG A C 1
ATOM 557 O O . ARG A 1 75 ? 17.095 5.563 17.721 1.00 13.69 74 ARG A O 1
ATOM 565 N N . ASP A 1 76 ? 15.530 5.428 16.117 1.00 11.67 75 ASP A N 1
ATOM 566 C CA . ASP A 1 76 ? 14.556 4.745 16.955 1.00 9.98 75 ASP A CA 1
ATOM 567 C C . ASP A 1 76 ? 14.237 3.368 16.380 1.00 9.70 75 ASP A C 1
ATOM 568 O O . ASP A 1 76 ? 13.564 3.265 15.362 1.00 10.24 75 ASP A O 1
ATOM 573 N N . SER A 1 77 ? 14.711 2.324 17.054 1.00 8.80 76 SER A N 1
ATOM 574 C CA . SER A 1 77 ? 14.355 0.949 16.723 1.00 9.58 76 SER A CA 1
ATOM 575 C C . SER A 1 77 ? 13.866 0.223 17.972 1.00 8.90 76 SER A C 1
ATOM 576 O O . SER A 1 77 ? 14.030 -1.000 18.098 1.00 6.29 76 SER A O 1
ATOM 579 N N . LEU A 1 78 ? 13.240 0.968 18.884 1.00 8.87 77 LEU A N 1
ATOM 580 C CA . LEU A 1 78 ? 12.893 0.419 20.192 1.00 8.71 77 LEU A CA 1
ATOM 581 C C . LEU A 1 78 ? 11.854 -0.694 20.104 1.00 7.18 77 LEU A C 1
ATOM 582 O O . LEU A 1 78 ? 11.907 -1.630 20.903 1.00 9.06 77 LEU A O 1
ATOM 587 N N . TYR A 1 79 ? 10.937 -0.605 19.135 1.00 5.31 78 TYR A N 1
ATOM 588 C CA . TYR A 1 79 ? 9.911 -1.615 18.912 1.00 6.24 78 TYR A CA 1
ATOM 589 C C . TYR A 1 79 ? 10.115 -2.332 17.570 1.00 3.56 78 TYR A C 1
ATOM 590 O O . TYR A 1 79 ? 9.174 -2.838 16.984 1.00 2.65 78 TYR A O 1
ATOM 599 N N . VAL A 1 80 ? 11.357 -2.352 17.089 1.00 5.00 79 VAL A N 1
ATOM 600 C CA . VAL A 1 80 ? 11.760 -3.230 15.994 1.00 5.14 79 VAL A CA 1
ATOM 601 C C . VAL A 1 80 ? 12.178 -4.538 16.668 1.00 6.74 79 VAL A C 1
ATOM 602 O O . VAL A 1 80 ? 13.189 -4.567 17.365 1.00 5.28 79 VAL A O 1
ATOM 606 N N . ASP A 1 81 ? 11.396 -5.603 16.496 1.00 7.01 80 ASP A N 1
ATOM 607 C CA . ASP A 1 81 ? 11.710 -6.888 17.136 1.00 8.94 80 ASP A CA 1
ATOM 608 C C . ASP A 1 81 ? 13.106 -7.376 16.744 1.00 8.14 80 ASP A C 1
ATOM 609 O O . ASP A 1 81 ? 13.488 -7.312 15.583 1.00 8.19 80 ASP A O 1
ATOM 614 N N . GLY A 1 82 ? 13.871 -7.839 17.728 1.00 8.02 81 GLY A N 1
ATOM 615 C CA . GLY A 1 82 ? 15.187 -8.406 17.484 1.00 8.11 81 GLY A CA 1
ATOM 616 C C . GLY A 1 82 ? 16.278 -7.353 17.499 1.00 6.14 81 GLY A C 1
ATOM 617 O O . GLY A 1 82 ? 17.459 -7.673 17.367 1.00 6.82 81 GLY A O 1
ATOM 618 N N . ASP A 1 83 ? 15.872 -6.093 17.655 1.00 5.24 82 ASP A N 1
ATOM 619 C CA . ASP A 1 83 ? 16.773 -4.964 17.772 1.00 6.54 82 ASP A CA 1
ATOM 620 C C . ASP A 1 83 ? 16.471 -4.266 19.088 1.00 7.06 82 ASP A C 1
ATOM 621 O O . ASP A 1 83 ? 17.251 -4.358 20.015 1.00 8.60 82 ASP A O 1
ATOM 626 N N . CYS A 1 84 ? 15.334 -3.579 19.165 1.00 8.03 83 CYS A N 1
ATOM 627 C CA . CYS A 1 84 ? 14.864 -2.961 20.405 1.00 9.88 83 CYS A CA 1
ATOM 628 C C . CYS A 1 84 ? 15.856 -1.972 21.031 1.00 10.78 83 CYS A C 1
ATOM 629 O O . CYS A 1 84 ? 15.989 -1.917 22.255 1.00 12.19 83 CYS A O 1
ATOM 632 N N . THR A 1 85 ? 16.541 -1.188 20.195 1.00 9.83 84 THR A N 1
ATOM 633 C CA . THR A 1 85 ? 17.457 -0.158 20.673 1.00 11.20 84 THR A CA 1
ATOM 634 C C . THR A 1 85 ? 17.083 1.207 20.172 1.00 11.81 84 THR A C 1
ATOM 635 O O . THR A 1 85 ? 16.369 1.337 19.200 1.00 12.37 84 THR A O 1
ATOM 639 N N . MET A 1 86 ? 17.601 2.220 20.855 1.00 12.76 85 MET A N 1
ATOM 640 C CA . MET A 1 86 ? 17.615 3.581 20.358 1.00 12.57 85 MET A CA 1
ATOM 641 C C . MET A 1 86 ? 19.025 4.130 20.460 1.00 12.37 85 MET A C 1
ATOM 642 O O . MET A 1 86 ? 19.777 3.767 21.370 1.00 11.46 85 MET A O 1
ATOM 647 N N . ASP A 1 87 ? 19.367 4.994 19.509 1.00 12.49 86 ASP A N 1
ATOM 648 C CA . ASP A 1 87 ? 20.607 5.744 19.519 1.00 12.95 86 ASP A CA 1
ATOM 649 C C . ASP A 1 87 ? 20.240 7.199 19.705 1.00 13.03 86 ASP A C 1
ATOM 650 O O . ASP A 1 87 ? 19.430 7.747 18.966 1.00 11.25 86 ASP A O 1
ATOM 655 N N . ILE A 1 88 ? 20.848 7.786 20.727 1.00 14.17 87 ILE A N 1
ATOM 656 C CA . ILE A 1 88 ? 20.559 9.119 21.226 1.00 13.93 87 ILE A CA 1
ATOM 657 C C . ILE A 1 88 ? 21.898 9.858 21.328 1.00 13.78 87 ILE A C 1
ATOM 658 O O . ILE A 1 88 ? 22.958 9.236 21.325 1.00 11.67 87 ILE A O 1
ATOM 663 N N . ARG A 1 89 ? 21.847 11.179 21.376 1.00 12.74 88 ARG A N 1
ATOM 664 C CA . ARG A 1 89 ? 23.034 11.988 21.588 1.00 13.46 88 ARG A CA 1
ATOM 665 C C . ARG A 1 89 ? 22.677 13.193 22.445 1.00 14.30 88 ARG A C 1
ATOM 666 O O . ARG A 1 89 ? 21.672 13.861 22.201 1.00 11.63 88 ARG A O 1
ATOM 674 N N . THR A 1 90 ? 23.502 13.468 23.446 1.00 14.05 89 THR A N 1
ATOM 675 C CA . THR A 1 90 ? 23.305 14.645 24.281 1.00 13.46 89 THR A CA 1
ATOM 676 C C . THR A 1 90 ? 23.564 15.913 23.478 1.00 13.58 89 THR A C 1
ATOM 677 O O . THR A 1 90 ? 24.354 15.935 22.515 1.00 11.31 89 THR A O 1
ATOM 681 N N . LYS A 1 91 ? 22.852 16.964 23.860 1.00 14.27 90 LYS A N 1
ATOM 682 C CA . LYS A 1 91 ? 23.017 18.260 23.240 1.00 13.52 90 LYS A CA 1
ATOM 683 C C . LYS A 1 91 ? 24.222 18.913 23.889 1.00 9.25 90 LYS A C 1
ATOM 684 O O . LYS A 1 91 ? 24.512 18.675 25.063 1.00 9.70 90 LYS A O 1
ATOM 690 N N . SER A 1 92 ? 24.934 19.716 23.115 1.00 7.35 91 SER A N 1
ATOM 691 C CA . SER A 1 92 ? 26.076 20.456 23.618 1.00 8.96 91 SER A CA 1
ATOM 692 C C . SER A 1 92 ? 25.605 21.804 24.118 1.00 8.54 91 SER A C 1
ATOM 693 O O . SER A 1 92 ? 25.012 22.572 23.373 1.00 5.58 91 SER A O 1
ATOM 696 N N . GLN A 1 93 ? 25.852 22.076 25.390 1.00 9.30 92 GLN A N 1
ATOM 697 C CA . GLN A 1 93 ? 25.642 23.392 25.965 1.00 13.08 92 GLN A CA 1
ATOM 698 C C . GLN A 1 93 ? 26.975 23.908 26.483 1.00 11.35 92 GLN A C 1
ATOM 699 O O . GLN A 1 93 ? 27.812 23.124 26.936 1.00 9.85 92 GLN A O 1
ATOM 705 N N . GLY A 1 94 ? 27.167 25.219 26.390 1.00 9.81 93 GLY A N 1
ATOM 706 C CA . GLY A 1 94 ? 28.378 25.881 26.856 1.00 11.45 93 GLY A CA 1
ATOM 707 C C . GLY A 1 94 ? 29.680 25.408 26.227 1.00 11.74 93 GLY A C 1
ATOM 708 O O . GLY A 1 94 ? 30.727 25.457 26.872 1.00 10.79 93 GLY A O 1
ATOM 709 N N . GLY A 1 95 ? 29.612 24.953 24.977 1.00 10.14 94 GLY A N 1
ATOM 710 C CA . GLY A 1 95 ? 30.783 24.517 24.227 1.00 9.86 94 GLY A CA 1
ATOM 711 C C . GLY A 1 95 ? 31.223 23.079 24.476 1.00 8.51 94 GLY A C 1
ATOM 712 O O . GLY A 1 95 ? 32.246 22.636 23.945 1.00 7.38 94 GLY A O 1
ATOM 713 N N . GLU A 1 96 ? 30.450 22.345 25.271 1.00 7.19 95 GLU A N 1
ATOM 714 C CA . GLU A 1 96 ? 30.850 21.023 25.744 1.00 6.41 95 GLU A CA 1
ATOM 715 C C . GLU A 1 96 ? 30.744 19.978 24.641 1.00 8.85 95 GLU A C 1
ATOM 716 O O . GLU A 1 96 ? 29.997 20.165 23.683 1.00 9.16 95 GLU A O 1
ATOM 722 N N . PRO A 1 97 ? 31.446 18.858 24.784 1.00 9.30 96 PRO A N 1
ATOM 723 C CA . PRO A 1 97 ? 31.276 17.749 23.841 1.00 8.42 96 PRO A CA 1
ATOM 724 C C . PRO A 1 97 ? 29.863 17.174 23.872 1.00 8.94 96 PRO A C 1
ATOM 725 O O . PRO A 1 97 ? 29.134 17.338 24.860 1.00 7.99 96 PRO A O 1
ATOM 729 N N . THR A 1 98 ? 29.471 16.529 22.779 1.00 7.04 97 THR A N 1
ATOM 730 C CA . THR A 1 98 ? 28.290 15.676 22.787 1.00 7.05 97 THR A CA 1
ATOM 731 C C . THR A 1 98 ? 28.734 14.264 23.145 1.00 7.51 97 THR A C 1
ATOM 732 O O . THR A 1 98 ? 29.886 13.897 22.951 1.00 10.67 97 THR A O 1
ATOM 736 N N . TYR A 1 99 ? 27.804 13.484 23.669 1.00 8.42 98 TYR A N 1
ATOM 737 C CA . TYR A 1 99 ? 28.056 12.097 24.030 1.00 9.32 98 TYR A CA 1
ATOM 738 C C . TYR A 1 99 ? 26.975 11.209 23.428 1.00 10.93 98 TYR A C 1
ATOM 739 O O . TYR A 1 99 ? 25.793 11.556 23.416 1.00 10.45 98 TYR A O 1
ATOM 748 N N . ASN A 1 100 ? 27.385 10.051 22.934 1.00 9.79 99 ASN A N 1
ATOM 749 C CA . ASN A 1 100 ? 26.438 9.080 22.436 1.00 10.83 99 ASN A CA 1
ATOM 750 C C . ASN A 1 100 ? 25.825 8.265 23.580 1.00 12.21 99 ASN A C 1
ATOM 751 O O . ASN A 1 100 ? 26.500 7.893 24.526 1.00 13.19 99 ASN A O 1
ATOM 756 N N . VAL A 1 101 ? 24.524 8.031 23.475 1.00 13.82 100 VAL A N 1
ATOM 757 C CA . VAL A 1 101 ? 23.751 7.235 24.414 1.00 13.35 100 VAL A CA 1
ATOM 758 C C . VAL A 1 101 ? 23.080 6.102 23.624 1.00 14.45 100 VAL A C 1
ATOM 759 O O . VAL A 1 101 ? 22.518 6.344 22.556 1.00 15.90 100 VAL A O 1
ATOM 763 N N . ALA A 1 102 ? 23.161 4.870 24.124 1.00 14.59 101 ALA A N 1
ATOM 764 C CA . ALA A 1 102 ? 22.378 3.765 23.566 1.00 12.55 101 ALA A CA 1
ATOM 765 C C . ALA A 1 102 ? 21.401 3.258 24.621 1.00 13.02 101 ALA A C 1
ATOM 766 O O . ALA A 1 102 ? 21.714 3.230 25.817 1.00 10.85 101 ALA A O 1
ATOM 768 N N . VAL A 1 103 ? 20.220 2.867 24.152 1.00 12.02 102 VAL A N 1
ATOM 769 C CA . VAL A 1 103 ? 19.189 2.259 24.983 1.00 12.82 102 VAL A CA 1
ATOM 770 C C . VAL A 1 103 ? 18.831 0.903 24.375 1.00 11.58 102 VAL A C 1
ATOM 771 O O . VAL A 1 103 ? 18.630 0.797 23.174 1.00 11.19 102 VAL A O 1
ATOM 775 N N . GLY A 1 104 ? 18.789 -0.131 25.206 1.00 10.48 103 GLY A N 1
ATOM 776 C CA . GLY A 1 104 ? 18.303 -1.438 24.815 1.00 12.15 103 GLY A CA 1
ATOM 777 C C . GLY A 1 104 ? 17.084 -1.763 25.652 1.00 12.25 103 GLY A C 1
ATOM 778 O O . GLY A 1 104 ? 17.100 -1.594 26.873 1.00 13.07 103 GLY A O 1
ATOM 779 N N . ARG A 1 105 ? 16.016 -2.215 25.009 1.00 12.23 104 ARG A N 1
ATOM 780 C CA . ARG A 1 105 ? 14.774 -2.532 25.709 1.00 9.99 104 ARG A CA 1
ATOM 781 C C . ARG A 1 105 ? 14.574 -4.044 25.813 1.00 11.03 104 ARG A C 1
ATOM 782 O O . ARG A 1 105 ? 14.451 -4.736 24.808 1.00 7.76 104 ARG A O 1
ATOM 790 N N . ALA A 1 106 ? 14.580 -4.554 27.037 1.00 10.67 105 ALA A N 1
ATOM 791 C CA . ALA A 1 106 ? 14.156 -5.922 27.310 1.00 11.97 105 ALA A CA 1
ATOM 792 C C . ALA A 1 106 ? 12.647 -5.901 27.625 1.00 10.51 105 ALA A C 1
ATOM 793 O O . ALA A 1 106 ? 11.967 -4.916 27.320 1.00 9.51 105 ALA A O 1
ATOM 795 N N . GLY A 1 107 ? 12.123 -6.970 28.218 1.00 9.73 106 GLY A N 1
ATOM 796 C CA . GLY A 1 107 ? 10.699 -7.059 28.538 1.00 9.55 106 GLY A CA 1
ATOM 797 C C . GLY A 1 107 ? 10.237 -6.195 29.699 1.00 10.62 106 GLY A C 1
ATOM 798 O O . GLY A 1 107 ? 9.098 -5.716 29.707 1.00 11.85 106 GLY A O 1
ATOM 799 N N . ARG A 1 108 ? 11.131 -5.980 30.666 1.00 12.02 107 ARG A N 1
ATOM 800 C CA . ARG A 1 108 ? 10.816 -5.272 31.917 1.00 13.39 107 ARG A CA 1
ATOM 801 C C . ARG A 1 108 ? 11.697 -4.058 32.201 1.00 12.06 107 ARG A C 1
ATOM 802 O O . ARG A 1 108 ? 11.296 -3.155 32.935 1.00 11.12 107 ARG A O 1
ATOM 810 N N . VAL A 1 109 ? 12.903 -4.049 31.640 1.00 10.17 108 VAL A N 1
ATOM 811 C CA . VAL A 1 109 ? 13.855 -2.984 31.868 1.00 11.56 108 VAL A CA 1
ATOM 812 C C . VAL A 1 109 ? 14.468 -2.449 30.588 1.00 11.63 108 VAL A C 1
ATOM 813 O O . VAL A 1 109 ? 14.500 -3.120 29.544 1.00 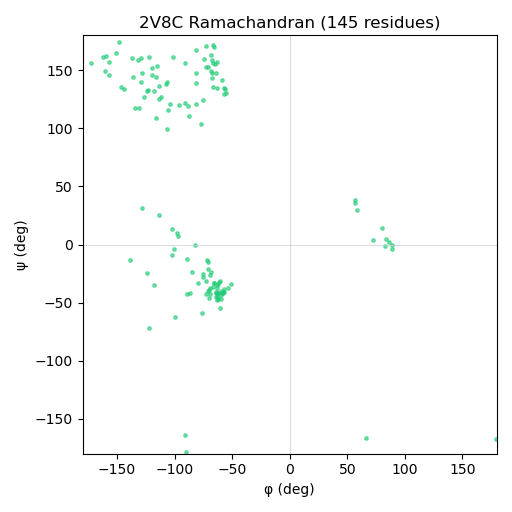11.59 108 VAL A O 1
ATOM 817 N N . LEU A 1 110 ? 14.973 -1.228 30.716 1.00 10.38 109 LEU A N 1
ATOM 818 C CA . LEU A 1 110 ? 15.790 -0.562 29.718 1.00 11.96 109 LEU A CA 1
ATOM 819 C C . LEU A 1 110 ? 17.232 -0.539 30.209 1.00 11.66 109 LEU A C 1
ATOM 820 O O . LEU A 1 110 ? 17.505 -0.351 31.407 1.00 12.92 109 LEU A O 1
ATOM 825 N N . VAL A 1 111 ? 18.145 -0.765 29.281 1.00 11.48 110 VAL A N 1
ATOM 826 C CA . VAL A 1 111 ? 19.571 -0.673 29.523 1.00 12.74 110 VAL A CA 1
ATOM 827 C C . VAL A 1 111 ? 20.060 0.635 28.903 1.00 12.51 110 VAL A C 1
ATOM 828 O O . VAL A 1 111 ? 19.898 0.838 27.709 1.00 14.08 110 VAL A O 1
ATOM 832 N N . PHE A 1 112 ? 20.635 1.523 29.712 1.00 13.03 111 PHE A N 1
ATOM 833 C CA . PHE A 1 112 ? 21.156 2.806 29.228 1.00 12.20 111 PHE A CA 1
ATOM 834 C C . PHE A 1 112 ? 22.670 2.801 29.391 1.00 11.32 111 PHE A C 1
ATOM 835 O O . PHE A 1 112 ? 23.171 2.369 30.423 1.00 10.79 111 PHE A O 1
ATOM 843 N N . VAL A 1 113 ? 23.379 3.277 28.374 1.00 12.76 112 VAL A N 1
ATOM 844 C CA . VAL A 1 113 ? 24.818 3.526 28.435 1.00 11.58 112 VAL A CA 1
ATOM 845 C C . VAL A 1 113 ? 25.121 4.870 27.780 1.00 10.47 112 VAL A C 1
ATOM 846 O O . VAL A 1 113 ? 24.472 5.257 26.821 1.00 13.42 112 VAL A O 1
ATOM 850 N N . MET A 1 114 ? 26.095 5.591 28.333 1.00 11.32 113 MET A N 1
ATOM 851 C CA . MET A 1 114 ? 26.551 6.843 27.761 1.00 10.72 113 MET A CA 1
ATOM 852 C C . MET A 1 114 ? 28.047 6.777 27.562 1.00 11.40 113 MET A C 1
ATOM 853 O O . MET A 1 114 ? 28.781 6.481 28.492 1.00 11.52 113 MET A O 1
ATOM 858 N N . GLY A 1 115 ? 28.489 7.062 26.343 1.00 11.64 114 GLY A N 1
ATOM 859 C CA . GLY A 1 115 ? 29.898 7.101 26.044 1.00 11.88 114 GLY A CA 1
ATOM 860 C C . GLY A 1 115 ? 30.625 8.278 26.660 1.00 11.87 114 GLY A C 1
ATOM 861 O O . GLY A 1 115 ? 30.051 9.345 26.924 1.00 12.75 114 GLY A O 1
ATOM 862 N N . LYS A 1 116 ? 31.913 8.060 26.899 1.00 12.23 115 LYS A N 1
ATOM 863 C CA . LYS A 1 116 ? 32.875 9.140 27.078 1.00 12.97 115 LYS A CA 1
ATOM 864 C C . LYS A 1 116 ? 33.024 9.920 25.776 1.00 12.55 115 LYS A C 1
ATOM 865 O O . LYS A 1 116 ? 32.538 9.496 24.713 1.00 10.51 115 LYS A O 1
ATOM 871 N N . GLU A 1 117 ? 33.706 11.056 25.860 1.00 12.88 116 GLU A N 1
ATOM 872 C CA . GLU A 1 117 ? 33.959 11.896 24.694 1.00 13.96 116 GLU A CA 1
ATOM 873 C C . GLU A 1 117 ? 34.647 11.079 23.604 1.00 13.50 116 GLU A C 1
ATOM 874 O O . GLU A 1 117 ? 35.618 10.390 23.875 1.00 10.30 116 GLU A O 1
ATOM 880 N N . GLY A 1 118 ? 34.124 11.158 22.383 1.00 13.19 117 GLY A N 1
ATOM 881 C CA . GLY A 1 118 ? 34.703 10.495 21.226 1.00 12.44 117 GLY A CA 1
ATOM 882 C C . GLY A 1 118 ? 34.352 9.029 21.044 1.00 12.59 117 GLY A C 1
ATOM 883 O O . GLY A 1 118 ? 34.774 8.394 20.066 1.00 10.91 117 GLY A O 1
ATOM 884 N N . VAL A 1 119 ? 33.577 8.483 21.973 1.00 11.80 118 VAL A N 1
ATOM 885 C CA . VAL A 1 119 ? 33.165 7.096 21.887 1.00 11.17 118 VAL A CA 1
ATOM 886 C C . VAL A 1 119 ? 31.971 6.987 20.929 1.00 11.93 118 VAL A C 1
ATOM 887 O O . VAL A 1 119 ? 30.909 7.587 21.142 1.00 13.65 118 VAL A O 1
ATOM 891 N N . HIS A 1 120 ? 32.156 6.191 19.886 1.00 12.98 119 HIS A N 1
ATOM 892 C CA . HIS A 1 120 ? 31.180 6.075 18.811 1.00 16.48 119 HIS A CA 1
ATOM 893 C C . HIS A 1 120 ? 29.938 5.294 19.242 1.00 15.70 119 HIS A C 1
ATOM 894 O O . HIS A 1 120 ? 29.997 4.454 20.137 1.00 13.49 119 HIS A O 1
ATOM 901 N N . GLY A 1 121 ? 28.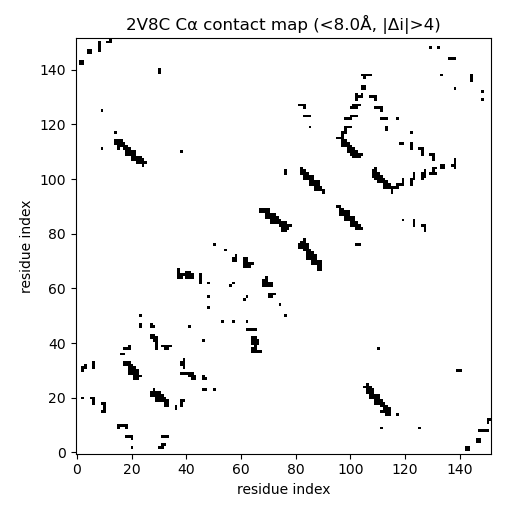818 5.594 18.589 1.00 13.42 120 GLY A N 1
ATOM 902 C CA . GLY A 1 121 ? 27.528 5.039 18.942 1.00 12.05 120 GLY A CA 1
ATOM 903 C C . GLY A 1 121 ? 27.381 3.562 18.643 1.00 12.49 120 GLY A C 1
ATOM 904 O O . GLY A 1 121 ? 26.617 2.877 19.305 1.00 15.75 120 GLY A O 1
ATOM 905 N N . GLY A 1 122 ? 28.131 3.072 17.664 1.00 12.86 121 GLY A N 1
ATOM 906 C CA . GLY A 1 122 ? 28.043 1.694 17.232 1.00 12.75 121 GLY A CA 1
ATOM 907 C C . GLY A 1 122 ? 28.363 0.680 18.314 1.00 13.13 121 GLY A C 1
ATOM 908 O O . GLY A 1 122 ? 27.558 -0.203 18.582 1.00 11.81 121 GLY A O 1
ATOM 909 N N . GLY A 1 123 ? 29.533 0.802 18.937 1.00 11.03 122 GLY A N 1
ATOM 910 C CA . GLY A 1 123 ? 29.911 -0.092 20.021 1.00 11.61 122 GLY A CA 1
ATOM 911 C C . GLY A 1 123 ? 28.977 0.054 21.217 1.00 11.71 122 GLY A C 1
ATOM 912 O O . GLY A 1 123 ? 28.654 -0.929 21.880 1.00 12.58 122 GLY A O 1
ATOM 913 N N . LEU A 1 124 ? 28.550 1.283 21.502 1.00 12.85 123 LEU A N 1
ATOM 914 C CA . LEU A 1 124 ? 27.571 1.521 22.559 1.00 12.83 123 LEU A CA 1
ATOM 915 C C . LEU A 1 124 ? 26.264 0.786 22.292 1.00 13.69 123 LEU A C 1
ATOM 916 O O . LEU A 1 124 ? 25.694 0.172 23.199 1.00 11.14 123 LEU A O 1
ATOM 921 N N . ASN A 1 125 ? 25.794 0.833 21.046 1.00 12.47 124 ASN A N 1
ATOM 922 C CA . ASN A 1 125 ? 24.563 0.148 20.687 1.00 13.16 124 ASN A CA 1
ATOM 923 C C . ASN A 1 125 ? 24.715 -1.363 20.899 1.00 14.34 124 ASN A C 1
ATOM 924 O O . ASN A 1 125 ? 23.802 -1.999 21.417 1.00 12.38 124 ASN A O 1
ATOM 929 N N . LYS A 1 126 ? 25.869 -1.926 20.526 1.00 13.43 125 LYS A N 1
ATOM 930 C CA . LYS A 1 126 ? 26.118 -3.362 20.681 1.00 17.16 125 LYS A CA 1
ATOM 931 C C . LYS A 1 126 ? 26.093 -3.769 22.145 1.00 14.98 125 LYS A C 1
ATOM 932 O O . LYS A 1 126 ? 25.672 -4.864 22.490 1.00 15.89 125 LYS A O 1
ATOM 938 N N . LYS A 1 127 ? 26.572 -2.875 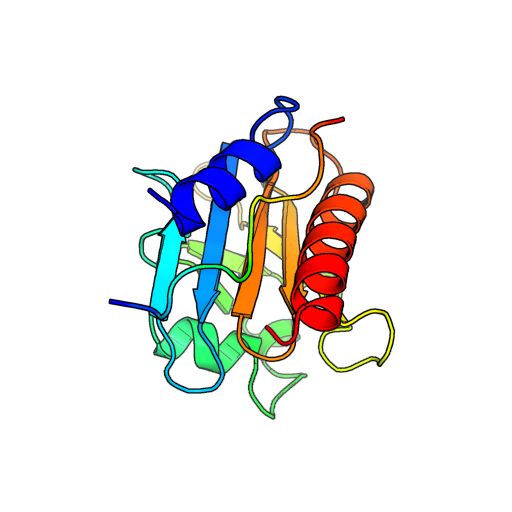22.993 1.00 15.29 126 LYS A N 1
ATOM 939 C CA . LYS A 1 127 ? 26.658 -3.123 24.418 1.00 15.96 126 LYS A CA 1
ATOM 940 C C . LYS A 1 127 ? 25.281 -3.099 25.072 1.00 15.01 126 LYS A C 1
ATOM 941 O O . LYS A 1 127 ? 24.982 -3.954 25.912 1.00 13.76 126 LYS A O 1
ATOM 947 N N . ALA A 1 128 ? 24.451 -2.133 24.685 1.00 12.26 127 ALA A N 1
ATOM 948 C CA . ALA A 1 128 ? 23.093 -2.033 25.217 1.00 12.82 127 ALA A CA 1
ATOM 949 C C . ALA A 1 128 ? 22.242 -3.167 24.687 1.00 11.86 127 ALA A C 1
ATOM 950 O O . ALA A 1 128 ? 21.423 -3.723 25.402 1.00 13.70 127 ALA A O 1
ATOM 952 N N . TYR A 1 129 ? 22.431 -3.498 23.418 1.00 14.21 128 TYR A N 1
ATOM 953 C CA . TYR A 1 129 ? 21.667 -4.560 22.780 1.00 14.60 128 TYR A CA 1
ATOM 954 C C . TYR A 1 129 ? 21.962 -5.900 23.445 1.00 15.12 128 TYR A C 1
ATOM 955 O O . TYR A 1 129 ? 21.048 -6.652 23.776 1.00 13.83 128 TYR A O 1
ATOM 964 N N . SER A 1 130 ? 23.247 -6.183 23.634 1.00 14.56 129 SER A N 1
ATOM 965 C CA . SER A 1 130 ? 23.697 -7.451 24.195 1.00 15.57 129 SER A CA 1
ATOM 966 C C . SER A 1 130 ? 23.188 -7.645 25.616 1.00 13.86 129 SER A C 1
ATOM 967 O O . SER A 1 130 ? 22.767 -8.736 25.977 1.00 11.57 129 SER A O 1
ATOM 970 N N . MET A 1 131 ? 23.228 -6.588 26.424 1.00 12.83 130 MET A N 1
ATOM 971 C CA . MET A 1 131 ? 22.737 -6.684 27.789 1.00 14.85 130 MET A CA 1
ATOM 972 C C . MET A 1 131 ? 21.211 -6.831 27.810 1.00 12.25 130 MET A C 1
ATOM 973 O O . MET A 1 131 ? 20.677 -7.680 28.515 1.00 10.18 130 MET A O 1
ATOM 978 N N . ALA A 1 132 ? 20.522 -6.017 27.021 1.00 11.82 131 ALA A N 1
ATOM 979 C CA . ALA A 1 132 ? 19.072 -6.112 26.904 1.00 12.93 131 ALA A CA 1
ATOM 980 C C . ALA A 1 132 ? 18.643 -7.499 26.427 1.00 13.06 131 ALA A C 1
ATOM 981 O O . ALA A 1 132 ? 17.673 -8.050 26.930 1.00 14.04 131 ALA A O 1
ATOM 983 N N . LYS A 1 133 ? 19.363 -8.058 25.457 1.00 11.83 132 LYS A N 1
ATOM 984 C CA . LYS A 1 133 ? 19.050 -9.396 24.947 1.00 13.34 132 LYS A CA 1
ATOM 985 C C . LYS A 1 133 ? 19.239 -10.461 26.022 1.00 12.55 132 LYS A C 1
ATOM 986 O O . LYS A 1 133 ? 18.441 -11.380 26.138 1.00 9.70 132 LYS A O 1
ATOM 992 N N . TYR A 1 134 ? 20.304 -10.322 26.799 1.00 13.14 133 TYR A N 1
ATOM 993 C CA . TYR A 1 134 ? 20.612 -11.264 27.862 1.00 13.49 133 TYR A CA 1
ATOM 994 C C . TYR A 1 134 ? 19.497 -11.212 28.911 1.00 10.76 133 TYR A C 1
ATOM 995 O O . TYR A 1 134 ? 19.047 -12.243 29.401 1.00 9.12 133 TYR A O 1
ATOM 1004 N N . LEU A 1 135 ? 19.041 -10.006 29.225 1.00 10.33 134 LEU A N 1
ATOM 1005 C CA . LEU A 1 135 ? 18.001 -9.816 30.228 1.00 11.06 134 LEU A CA 1
ATOM 1006 C C . LEU A 1 135 ? 16.665 -10.348 29.720 1.00 12.91 134 LEU A C 1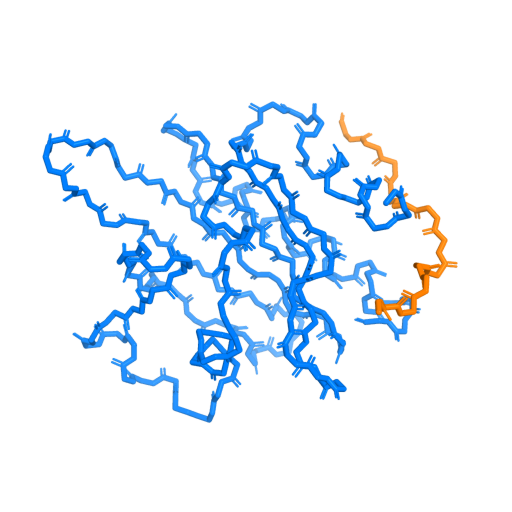
ATOM 1007 O O . LEU A 1 135 ? 15.961 -11.039 30.442 1.00 14.56 134 LEU A O 1
ATOM 1012 N N . ARG A 1 136 ? 16.360 -10.076 28.457 1.00 14.52 135 ARG A N 1
ATOM 1013 C CA . ARG A 1 136 ? 15.171 -10.618 27.812 1.00 15.04 135 ARG A CA 1
ATOM 1014 C C . ARG A 1 136 ? 15.146 -12.150 27.814 1.00 15.25 135 ARG A C 1
ATOM 1015 O O . ARG A 1 136 ? 14.110 -12.755 28.077 1.00 12.90 135 ARG A O 1
ATOM 1023 N N . ASP A 1 137 ? 16.285 -12.780 27.545 1.00 15.47 136 ASP A N 1
ATOM 1024 C CA . ASP A 1 137 ? 16.358 -14.250 27.521 1.00 17.41 136 ASP A CA 1
ATOM 1025 C C . ASP A 1 137 ? 16.244 -14.845 28.927 1.00 17.06 136 ASP A C 1
ATOM 1026 O O . ASP A 1 137 ? 16.013 -16.048 29.082 1.00 18.39 136 ASP A O 1
ATOM 1031 N N . SER A 1 138 ? 16.416 -13.991 29.936 1.00 16.96 137 SER A N 1
ATOM 1032 C CA . SER A 1 138 ? 16.250 -14.343 31.345 1.00 17.99 137 SER A CA 1
ATOM 1033 C C . SER A 1 138 ? 14.882 -13.948 31.925 1.00 17.53 137 SER A C 1
ATOM 1034 O O . SER A 1 138 ? 14.688 -14.011 33.138 1.00 16.05 137 SER A O 1
ATOM 1037 N N . GLY A 1 139 ? 13.947 -13.541 31.069 1.00 16.14 138 GLY A N 1
ATOM 1038 C CA . GLY A 1 139 ? 12.607 -13.160 31.498 1.00 13.85 138 GLY A CA 1
ATOM 1039 C C . GLY A 1 139 ? 12.470 -11.755 32.072 1.00 13.57 138 GLY A C 1
ATOM 1040 O O . GLY A 1 139 ? 11.459 -11.448 32.697 1.00 14.48 138 GLY A O 1
ATOM 1041 N N . PHE A 1 140 ? 13.480 -10.909 31.874 1.00 12.93 139 PHE A N 1
ATOM 1042 C CA . PHE A 1 140 ? 13.431 -9.507 32.288 1.00 14.65 139 PHE A CA 1
ATOM 1043 C C . PHE A 1 140 ? 13.390 -8.568 31.094 1.00 15.56 139 PHE A C 1
ATOM 1044 O O . PHE A 1 140 ? 13.601 -7.366 31.233 1.00 15.89 139 PHE A O 1
ATOM 1053 N N . GLY B 2 1 ? 11.827 -0.751 46.202 1.00 11.73 1 GLY C N 1
ATOM 1054 C CA . GLY B 2 1 ? 12.934 -1.238 45.322 1.00 12.55 1 GLY C CA 1
ATOM 1055 C C . GLY B 2 1 ? 12.517 -2.388 44.417 1.00 10.56 1 GLY C C 1
ATOM 1056 O O . GLY B 2 1 ? 11.474 -3.014 44.627 1.00 10.49 1 GLY C O 1
ATOM 1057 N N . PRO B 2 2 ? 13.347 -2.678 43.419 1.00 12.05 2 PRO C N 1
ATOM 1058 C CA . PRO B 2 2 ? 12.996 -3.617 42.347 1.00 12.09 2 PRO C CA 1
ATOM 1059 C C . PRO B 2 2 ? 13.187 -5.087 42.697 1.00 13.72 2 PRO C C 1
ATOM 1060 O O . PRO B 2 2 ? 13.861 -5.406 43.671 1.00 13.12 2 PRO C O 1
ATOM 1064 N N . PRO B 2 3 ? 12.642 -5.976 41.868 1.00 14.96 3 PRO C N 1
ATOM 1065 C CA . PRO B 2 3 ? 12.900 -7.407 42.027 1.00 14.28 3 PRO C CA 1
ATOM 1066 C C . PRO B 2 3 ? 14.385 -7.661 41.786 1.00 15.07 3 PRO C C 1
ATOM 1067 O O . PRO B 2 3 ? 14.964 -6.939 40.973 1.00 15.29 3 PRO C O 1
ATOM 1071 N N . PRO B 2 4 ? 14.994 -8.637 42.453 1.00 16.13 4 PRO C N 1
ATOM 1072 C CA . PRO B 2 4 ? 16.426 -8.900 42.248 1.00 15.96 4 PRO C CA 1
ATOM 1073 C C . PRO B 2 4 ? 16.701 -9.432 40.842 1.00 15.33 4 PRO C C 1
ATOM 1074 O O . PRO B 2 4 ? 15.782 -9.953 40.205 1.00 16.55 4 PRO C O 1
ATOM 1078 N N . PRO B 2 5 ? 17.933 -9.310 40.355 1.00 16.31 5 PRO C N 1
ATOM 1079 C CA . PRO B 2 5 ? 18.265 -9.852 39.035 1.00 17.13 5 PRO C CA 1
ATOM 1080 C C . PRO B 2 5 ? 18.164 -11.381 38.994 1.00 18.03 5 PRO C C 1
ATOM 1081 O O . PRO B 2 5 ? 18.275 -12.034 40.040 1.00 16.36 5 PRO C O 1
ATOM 1085 N N . PRO B 2 6 ? 17.942 -11.935 37.803 1.00 19.41 6 PRO C N 1
ATOM 1086 C CA . PRO B 2 6 ? 17.725 -13.380 37.635 1.00 20.91 6 PRO C CA 1
ATOM 1087 C C . PRO B 2 6 ? 18.994 -14.195 37.921 1.00 20.38 6 PRO C C 1
ATOM 1088 O O . PRO B 2 6 ? 18.925 -15.387 38.248 1.00 23.44 6 PRO C O 1
ATOM 1092 N N . GLY B 2 7 ? 20.135 -13.530 37.789 1.00 17.32 7 GLY C N 1
ATOM 1093 C CA . GLY B 2 7 ? 21.432 -14.070 38.151 1.00 15.80 7 GLY C CA 1
ATOM 1094 C C . GLY B 2 7 ? 22.505 -13.037 37.845 1.00 14.13 7 GLY C C 1
ATOM 1095 O O . GLY B 2 7 ? 22.185 -11.874 37.568 1.00 13.38 7 GLY C O 1
ATOM 1096 N N . PRO B 2 8 ? 23.775 -13.439 37.860 1.00 13.53 8 PRO C N 1
ATOM 1097 C CA . PRO B 2 8 ? 24.861 -12.495 37.575 1.00 13.71 8 PRO C CA 1
ATOM 1098 C C . PRO B 2 8 ? 24.830 -12.007 36.125 1.00 13.33 8 PRO C C 1
ATOM 1099 O O . PRO B 2 8 ? 24.298 -12.713 35.258 1.00 11.44 8 PRO C O 1
ATOM 1103 N N . PRO B 2 9 ? 25.406 -10.836 35.857 1.00 13.62 9 PRO C N 1
ATOM 1104 C CA . PRO B 2 9 ? 25.470 -10.316 34.489 1.00 13.72 9 PRO C CA 1
ATOM 1105 C C . PRO B 2 9 ? 26.371 -11.212 33.650 1.00 13.81 9 PRO C C 1
ATOM 1106 O O . PRO B 2 9 ? 27.023 -12.077 34.215 1.00 12.63 9 PRO C O 1
ATOM 1110 N N . PRO B 2 10 ? 26.439 -11.015 32.340 1.00 15.80 10 PRO C N 1
ATOM 1111 C CA . PRO B 2 10 ? 27.304 -11.860 31.518 1.00 17.56 10 PRO C CA 1
ATOM 1112 C C . PRO B 2 10 ? 28.772 -11.571 31.847 1.00 17.85 10 PRO C C 1
ATOM 1113 O O . PRO B 2 10 ? 29.055 -10.525 32.435 1.00 15.24 10 PRO C O 1
ATOM 1117 N N . PRO B 2 11 ? 29.688 -12.459 31.475 1.00 19.03 11 PRO C N 1
ATOM 1118 C CA . PRO B 2 11 ? 31.112 -12.240 31.759 1.00 20.38 11 PRO C CA 1
ATOM 1119 C C . PRO B 2 11 ? 31.585 -10.937 31.119 1.00 20.71 11 PRO C C 1
ATOM 1120 O O . PRO B 2 11 ? 31.136 -10.652 30.017 1.00 17.59 11 PRO C O 1
ATOM 1124 N N . PRO B 2 12 ? 32.443 -10.165 31.780 1.00 23.44 12 PRO C N 1
ATOM 1125 C CA . PRO B 2 12 ? 32.974 -8.936 31.176 1.00 25.24 12 PRO C CA 1
ATOM 1126 C C . PRO B 2 12 ? 33.890 -9.232 29.980 1.00 25.66 12 PRO C C 1
ATOM 1127 O O . PRO B 2 12 ? 34.544 -10.278 29.948 1.00 24.73 12 PRO C O 1
ATOM 1131 N N . GLY B 2 13 ? 33.897 -8.332 29.000 1.00 26.74 13 GLY C N 1
ATOM 1132 C CA . GLY B 2 13 ? 34.754 -8.456 27.830 1.00 28.73 13 GLY C CA 1
ATOM 1133 C C . GLY B 2 13 ? 36.105 -7.791 28.041 1.00 29.34 13 GLY C C 1
ATOM 1134 O O . GLY B 2 13 ? 37.134 -8.258 27.550 1.00 28.07 13 GLY C O 1
#

CATH classification: 3.30.450.30

GO terms:
  GO:2000300 regulation of synaptic vesicle exocytosis (P, IMP)
  GO:0030838 positive regulation of actin filament polymerization (P, IMP)
  GO:0005515 protein binding (F, IPI)
  GO:0005829 cytosol (C, TAS)
  GO:0010633 negative regulation of epithelial cell migration (P, IMP)
  GO:1900028 negative regulation of ruffle assembly (P, IMP)
  GO:0051496 positive regulation of stress fiber assembly (P, IMP)
  GO:0098978 glutamatergic synapse (C, IDA)
  GO:0050804 modulation of chemical synaptic transmission (P, IDA)
  GO:0098885 modification of postsynaptic actin cytoskeleton (P, IDA)
  GO:0099140 presynaptic actin cytoskeleton organization (P, IDA)
  GO:0098685 Schaffer collateral - CA1 synapse (C, IDA)
  GO:0098793 presynapse (C, IDA)
  GO:0098794 postsynapse (C, IDA)
  GO:0099140 presynaptic actin cytoskeleton organization (P, EXP)
  GO:0099171 presynaptic modulation of chemical synaptic transmission (P, IDA)
  GO:0098978 glutamatergic synapse (C, IMP)
  GO:0050804 modulation of chemical synaptic transmission (P, IMP)
  GO:0098885 modification of postsynaptic actin cytoskeleton (P, IMP)
  GO:0099140 presynaptic actin cytoskeleton organization (P, IMP)

Nearest PDB structures (foldseek):
  2v8f-assembly1_B  TM=9.938E-01  e=7.029E-27  Mus musculus
  2vk3-assembly1_A  TM=9.858E-01  e=2.683E-24  Rattus norvegicus
  8bji-assembly1_B  TM=9.769E-01  e=1.202E-20  Vibrio nigripulchritudo
  8bjh-assembly1_B  TM=9.761E-01  e=1.829E-20  Vibrio nigripulchritudo
  1pne-assembly1_A  TM=9.842E-01  e=5.392E-20  Bos taurus

Sequence (152 aa):
AGWQSYVDNLMCCDGCCCQEAAIVGYCDAKYVWAATAGGVFQSITPVEIDMIVGKDREGFFTNGLTLGAKKCSVIIRDSLYVDGDCTMDIRTKSQGGEPTYNVAVGRAGRVLVFVMGKEGVHGGGLNKKAYSMAKYLRDSGFGPPPPPGPPPPPG

Radius of gyration: 14.01 Å; Cα contacts (8 Å, |Δi|>4): 328; chains: 2; bounding box: 33×40×30 Å

Foldseek 3Di:
DVVVVVFCVLPVVPFFPKKFKFFQAPATGTPDMDPPDLQNQADNVQSCVLPDPDPDVCQVVPGDGSNFGKHWPDDCLVVPPQNKTWMWTDDDPNDAIWIWMWHAAPTIIIITIGDHPRDNVVNSVSRNVSNVVVNVVVD/DDDDDPDDDDDDD